Protein AF-A0A8J2BIF9-F1 (afdb_monomer_lite)

InterPro domains:
  IPR014995 Protein of unknown function DUF1844 [PF08899] (14-85)

pLDDT: mean 70.01, std 21.04, range [33.16, 94.62]

Structure (mmCIF, N/CA/C/O backbone):
data_AF-A0A8J2BIF9-F1
#
_entry.id   AF-A0A8J2BIF9-F1
#
loop_
_atom_site.group_PDB
_atom_site.id
_atom_site.type_symbol
_atom_site.label_atom_id
_atom_site.label_alt_id
_atom_site.label_comp_id
_atom_site.label_asym_id
_atom_site.label_entity_id
_atom_site.label_seq_id
_atom_site.pdbx_PDB_ins_code
_atom_site.Cartn_x
_atom_site.Cartn_y
_atom_site.Cartn_z
_atom_site.occupancy
_atom_site.B_iso_or_equiv
_atom_site.auth_seq_id
_atom_site.auth_comp_id
_atom_site.auth_asym_id
_atom_site.auth_atom_id
_atom_site.pdbx_PDB_model_num
ATOM 1 N N . MET A 1 1 ? 6.795 -10.300 34.593 1.00 43.28 1 MET A N 1
ATOM 2 C CA . MET A 1 1 ? 6.911 -10.287 33.123 1.00 43.28 1 MET A CA 1
ATOM 3 C C . MET A 1 1 ? 5.537 -9.953 32.584 1.00 43.28 1 MET A C 1
ATOM 5 O O . MET A 1 1 ? 4.727 -10.848 32.411 1.00 43.28 1 MET A O 1
ATOM 9 N N . SER A 1 2 ? 5.231 -8.666 32.461 1.00 51.28 2 SER A N 1
ATOM 10 C CA . SER A 1 2 ? 3.994 -8.233 31.815 1.00 51.28 2 SER A CA 1
ATOM 11 C C . SER A 1 2 ? 4.314 -8.158 30.331 1.00 51.28 2 SER A C 1
ATOM 13 O O . SER A 1 2 ? 5.136 -7.333 29.937 1.00 51.28 2 SER A O 1
ATOM 15 N N . GLU A 1 3 ? 3.771 -9.081 29.542 1.00 57.19 3 GLU A N 1
ATOM 16 C CA . GLU A 1 3 ? 3.847 -9.018 28.084 1.00 57.19 3 GLU A CA 1
ATOM 17 C C . GLU A 1 3 ? 3.335 -7.642 27.647 1.00 57.19 3 GLU A C 1
ATOM 19 O O . GLU A 1 3 ? 2.196 -7.264 27.924 1.00 57.19 3 GLU A O 1
ATOM 24 N N . GLY A 1 4 ? 4.237 -6.841 27.081 1.00 61.03 4 GLY A N 1
ATOM 25 C CA . GLY A 1 4 ? 3.967 -5.469 26.682 1.00 61.03 4 GLY A CA 1
ATOM 26 C C . GLY A 1 4 ? 3.076 -5.453 25.452 1.00 61.03 4 GLY A C 1
ATOM 27 O O . GLY A 1 4 ? 3.574 -5.430 24.328 1.00 61.03 4 GLY A O 1
ATOM 28 N N . TYR A 1 5 ? 1.764 -5.471 25.664 1.00 70.75 5 TYR A N 1
ATOM 29 C CA . TYR A 1 5 ? 0.807 -5.120 24.626 1.00 70.75 5 TYR A CA 1
ATOM 30 C C . TYR A 1 5 ? 1.048 -3.657 24.249 1.00 70.75 5 TYR A C 1
ATOM 32 O O . TYR A 1 5 ? 0.949 -2.763 25.089 1.00 70.75 5 TYR A O 1
ATOM 40 N N . LEU A 1 6 ? 1.428 -3.432 22.991 1.00 79.25 6 LEU A N 1
ATOM 41 C CA . LEU A 1 6 ? 1.554 -2.094 22.420 1.00 79.25 6 LEU A CA 1
ATOM 42 C C . LEU A 1 6 ? 0.221 -1.361 22.594 1.00 79.25 6 LEU A C 1
ATOM 44 O O . LEU A 1 6 ? -0.839 -1.934 22.331 1.00 79.25 6 LEU A O 1
ATOM 48 N N . SER A 1 7 ? 0.274 -0.103 23.032 1.00 85.62 7 SER A N 1
ATOM 49 C CA . SER A 1 7 ? -0.924 0.730 23.094 1.00 85.62 7 SER A CA 1
ATOM 50 C C . SER A 1 7 ? -1.529 0.875 21.694 1.00 85.62 7 SER A C 1
ATOM 52 O O . SER A 1 7 ? -0.812 0.836 20.692 1.00 85.62 7 SER A O 1
ATOM 54 N N . GLN A 1 8 ? -2.847 1.076 21.604 1.00 82.25 8 GLN A N 1
ATOM 55 C CA . GLN A 1 8 ? -3.513 1.275 20.310 1.00 82.25 8 GLN A CA 1
ATOM 56 C C . GLN A 1 8 ? -2.883 2.433 19.516 1.00 82.25 8 GLN A C 1
ATOM 58 O O . GLN A 1 8 ? -2.737 2.359 18.299 1.00 82.25 8 GLN A O 1
ATOM 63 N N . GLN A 1 9 ? -2.434 3.477 20.217 1.00 85.62 9 GLN A N 1
ATOM 64 C CA . GLN A 1 9 ? -1.736 4.608 19.615 1.00 85.62 9 GLN A CA 1
ATOM 65 C C . GLN A 1 9 ? -0.349 4.221 19.070 1.00 85.62 9 GLN A C 1
ATOM 67 O O . GLN A 1 9 ? 0.043 4.682 17.999 1.00 85.62 9 GLN A O 1
ATOM 72 N N . GLU A 1 10 ? 0.414 3.382 19.773 1.00 88.38 10 GLU A N 1
ATOM 73 C CA . GLU A 1 10 ? 1.706 2.881 19.282 1.00 88.38 10 GLU A CA 1
ATOM 74 C C . GLU A 1 10 ? 1.550 1.904 18.119 1.00 88.38 10 GLU A C 1
ATOM 76 O O . GLU A 1 10 ? 2.350 1.949 17.183 1.00 88.38 10 GLU A O 1
ATOM 81 N N . LEU A 1 11 ? 0.524 1.049 18.147 1.00 87.69 11 LEU A N 1
ATOM 82 C CA . LEU A 1 11 ? 0.180 0.188 17.015 1.00 87.69 11 LEU A CA 1
ATOM 83 C C . LEU A 1 11 ? -0.126 1.028 15.777 1.00 87.69 11 LEU A C 1
ATOM 85 O O . LEU A 1 11 ? 0.436 0.756 14.718 1.00 87.69 11 LEU A O 1
ATOM 89 N N . SER A 1 12 ? -0.918 2.089 15.937 1.00 87.56 12 SER A N 1
ATOM 90 C CA . SER A 1 12 ? -1.261 2.989 14.840 1.00 87.56 12 SER A CA 1
ATOM 91 C C . SER A 1 12 ? -0.041 3.723 14.279 1.00 87.56 12 SER A C 1
ATOM 93 O O . SER A 1 12 ? 0.202 3.720 13.073 1.00 87.56 12 SER A O 1
ATOM 95 N N . GLN A 1 13 ? 0.829 4.257 15.143 1.00 90.81 13 GLN A N 1
ATOM 96 C CA . GLN A 1 13 ? 2.084 4.882 14.706 1.00 90.81 13 GLN A CA 1
ATOM 97 C C . GLN A 1 13 ? 3.000 3.908 13.956 1.00 90.81 13 GLN A C 1
ATOM 99 O O . GLN A 1 13 ? 3.601 4.271 12.942 1.00 90.81 13 GLN A O 1
ATOM 104 N N . ARG A 1 14 ? 3.106 2.660 14.427 1.00 89.88 14 ARG A N 1
ATOM 105 C CA . ARG A 1 14 ? 3.895 1.626 13.746 1.00 89.88 14 ARG A CA 1
ATOM 106 C C . ARG A 1 14 ? 3.279 1.227 12.413 1.00 89.88 14 ARG A C 1
ATOM 108 O O . ARG A 1 14 ? 4.028 1.044 11.457 1.00 89.88 14 ARG A O 1
ATOM 115 N N . PHE A 1 15 ? 1.955 1.120 12.342 1.00 89.75 15 PHE A N 1
ATOM 116 C CA . PHE A 1 15 ? 1.234 0.822 11.111 1.00 89.75 15 PHE A CA 1
ATOM 117 C C . PHE A 1 15 ? 1.447 1.923 10.071 1.00 89.75 15 PHE A C 1
ATOM 119 O O . PHE A 1 15 ? 1.946 1.644 8.983 1.00 89.75 15 PHE A O 1
ATOM 126 N N . MET A 1 16 ? 1.190 3.183 10.427 1.00 90.56 16 MET A N 1
ATOM 127 C CA . MET A 1 16 ? 1.432 4.324 9.541 1.00 90.56 16 MET A CA 1
ATOM 128 C C . MET A 1 16 ? 2.896 4.388 9.090 1.00 90.56 16 MET A C 1
ATOM 130 O O . MET A 1 16 ? 3.178 4.556 7.905 1.00 90.56 16 MET A O 1
ATOM 134 N N . GLY A 1 17 ? 3.843 4.182 10.011 1.00 91.62 17 GLY A N 1
ATOM 135 C CA . GLY A 1 17 ? 5.268 4.145 9.685 1.00 91.62 17 GLY A CA 1
ATOM 136 C C . GLY A 1 17 ? 5.652 3.004 8.736 1.00 91.62 17 GLY A C 1
ATOM 137 O O . GLY A 1 17 ? 6.510 3.190 7.872 1.00 91.62 17 GLY A O 1
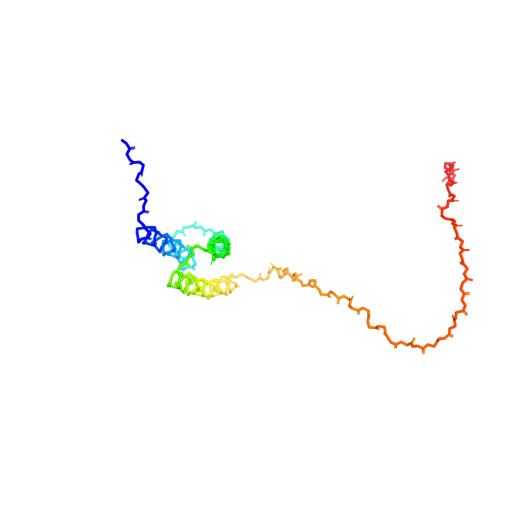ATOM 138 N N . LEU A 1 18 ? 5.017 1.835 8.862 1.00 91.62 18 LEU A N 1
ATOM 139 C CA . LEU A 1 18 ? 5.204 0.704 7.951 1.00 91.62 18 LEU A CA 1
ATOM 140 C C . LEU A 1 18 ? 4.694 1.047 6.548 1.00 91.62 18 LEU A C 1
ATOM 142 O O . LEU A 1 18 ? 5.425 0.868 5.577 1.00 91.62 18 LEU A O 1
ATOM 146 N N . VAL A 1 19 ? 3.476 1.586 6.455 1.00 91.06 19 VAL A N 1
ATOM 147 C CA . VAL A 1 19 ? 2.849 1.988 5.188 1.00 91.06 19 VAL A CA 1
ATOM 148 C C . VAL A 1 19 ? 3.710 3.017 4.465 1.00 91.06 19 VAL A C 1
ATOM 150 O O . VAL A 1 19 ? 4.027 2.834 3.293 1.00 91.06 19 VAL A O 1
ATOM 153 N N . VAL A 1 20 ? 4.142 4.070 5.163 1.00 92.06 20 VAL A N 1
ATOM 154 C CA . VAL A 1 20 ? 4.976 5.127 4.575 1.00 92.06 20 VAL A CA 1
ATOM 155 C C . VAL A 1 20 ? 6.317 4.573 4.094 1.00 92.06 20 VAL A C 1
ATOM 157 O O . VAL A 1 20 ? 6.779 4.957 3.022 1.00 92.06 20 VAL A O 1
ATOM 160 N N . ARG A 1 21 ? 6.941 3.651 4.838 1.00 94.62 21 ARG A N 1
ATOM 161 C CA . ARG A 1 21 ? 8.209 3.032 4.425 1.00 94.62 21 ARG A CA 1
ATOM 162 C C . ARG A 1 21 ? 8.051 2.201 3.153 1.00 94.62 21 ARG A C 1
ATOM 164 O O . ARG A 1 21 ? 8.830 2.384 2.224 1.00 94.62 21 ARG A O 1
ATOM 171 N N . LEU A 1 22 ? 7.032 1.343 3.101 1.00 92.19 22 LEU A N 1
ATOM 172 C CA . LEU A 1 22 ? 6.728 0.534 1.916 1.00 92.19 22 LEU A CA 1
ATOM 173 C C . LEU A 1 22 ? 6.385 1.419 0.712 1.00 92.19 22 LEU A C 1
ATOM 175 O O . LEU A 1 22 ? 6.823 1.157 -0.405 1.00 92.19 22 LEU A O 1
ATOM 179 N N . ALA A 1 23 ? 5.661 2.516 0.942 1.00 90.69 23 ALA A N 1
ATOM 180 C CA . ALA A 1 23 ? 5.364 3.494 -0.095 1.00 90.69 23 ALA A CA 1
ATOM 181 C C . ALA A 1 23 ? 6.630 4.162 -0.643 1.00 90.69 23 ALA A C 1
ATOM 183 O O . ALA A 1 23 ? 6.782 4.302 -1.853 1.00 90.69 23 ALA A O 1
ATOM 184 N N . GLN A 1 24 ? 7.555 4.565 0.232 1.00 91.56 24 GLN A N 1
ATOM 185 C CA . GLN A 1 24 ? 8.828 5.160 -0.178 1.00 91.56 24 GLN A CA 1
ATOM 186 C C . GLN A 1 24 ? 9.690 4.180 -0.978 1.00 91.56 24 GLN A C 1
ATOM 188 O O . GLN A 1 24 ? 10.288 4.582 -1.974 1.00 91.56 24 GLN A O 1
ATOM 193 N N . GLU A 1 25 ? 9.725 2.909 -0.578 1.00 90.06 25 GLU A N 1
ATOM 194 C CA . GLU A 1 25 ? 10.424 1.846 -1.303 1.00 90.06 25 GLU A CA 1
ATOM 195 C C . GLU A 1 25 ? 9.843 1.651 -2.710 1.00 90.06 25 GLU A C 1
ATOM 197 O O . GLU A 1 25 ? 10.577 1.723 -3.696 1.00 90.06 25 GLU A O 1
ATOM 202 N N . ALA A 1 26 ? 8.517 1.534 -2.832 1.00 88.69 26 ALA A N 1
ATOM 203 C CA . ALA A 1 26 ? 7.856 1.449 -4.132 1.00 88.69 26 ALA A CA 1
ATOM 204 C C . ALA A 1 26 ? 8.126 2.692 -4.998 1.00 88.69 26 ALA A C 1
ATOM 206 O O . ALA A 1 26 ? 8.481 2.569 -6.169 1.00 88.69 26 ALA A O 1
ATOM 207 N N . LEU A 1 27 ? 8.043 3.900 -4.431 1.00 88.62 27 LEU A N 1
ATOM 208 C CA . LEU A 1 27 ? 8.370 5.135 -5.151 1.00 88.62 27 LEU A CA 1
ATOM 209 C C . LEU A 1 27 ? 9.827 5.170 -5.624 1.00 88.62 27 LEU A C 1
ATOM 211 O O . LEU A 1 27 ? 10.099 5.673 -6.715 1.00 88.62 27 LEU A O 1
ATOM 215 N N . TYR A 1 28 ? 10.762 4.655 -4.826 1.00 87.50 28 TYR A N 1
ATOM 216 C CA . TYR A 1 28 ? 12.173 4.577 -5.190 1.00 87.50 28 TYR A CA 1
ATOM 217 C C . TYR A 1 28 ? 12.403 3.634 -6.380 1.00 87.50 28 TYR A C 1
ATOM 219 O O . TYR A 1 28 ? 13.123 3.987 -7.320 1.00 87.50 28 TYR A O 1
ATOM 227 N N . LEU A 1 29 ? 11.742 2.473 -6.380 1.00 84.62 29 LEU A N 1
ATOM 228 C CA . LEU A 1 29 ? 11.781 1.519 -7.490 1.00 84.62 29 LEU A CA 1
ATOM 229 C C . LEU A 1 29 ? 11.195 2.120 -8.774 1.00 84.62 29 LEU A C 1
ATOM 231 O O . LEU A 1 29 ? 11.796 1.992 -9.843 1.00 84.62 29 LEU A O 1
ATOM 235 N N . LEU A 1 30 ? 10.073 2.838 -8.659 1.00 83.25 30 LEU A N 1
ATOM 236 C CA . LEU A 1 30 ? 9.364 3.448 -9.788 1.00 83.25 30 LEU A CA 1
ATOM 237 C C . LEU A 1 30 ? 10.071 4.671 -10.378 1.00 83.25 30 LEU A C 1
ATOM 239 O O . LEU A 1 30 ? 10.075 4.854 -11.594 1.00 83.25 30 LEU A O 1
ATOM 243 N N . ARG A 1 31 ? 10.695 5.512 -9.545 1.00 81.75 31 ARG A N 1
ATOM 244 C CA . ARG A 1 31 ? 11.429 6.702 -10.015 1.00 81.75 31 ARG A CA 1
ATOM 245 C C . ARG A 1 31 ? 12.774 6.379 -10.658 1.00 81.75 31 ARG A C 1
ATOM 247 O O . ARG A 1 31 ? 13.390 7.278 -11.225 1.00 81.75 31 ARG A O 1
ATOM 254 N N . GLY A 1 32 ? 13.209 5.121 -10.601 1.00 67.62 32 GLY A N 1
ATOM 255 C CA . GLY A 1 32 ? 14.497 4.700 -11.127 1.00 67.62 32 GLY A CA 1
ATOM 256 C C . GLY A 1 32 ? 15.631 5.208 -10.246 1.00 67.62 32 GLY A C 1
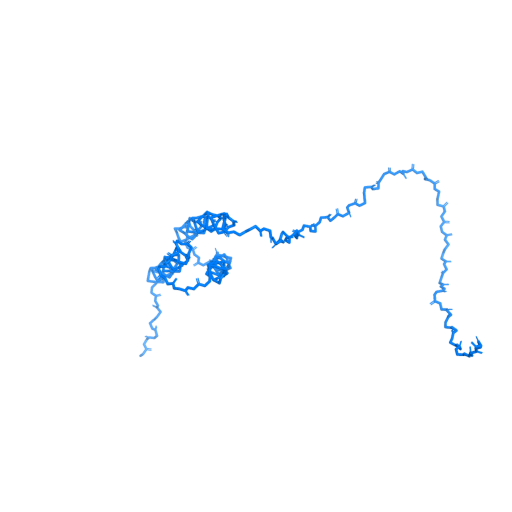ATOM 257 O O . GLY A 1 32 ? 16.339 6.144 -10.607 1.00 67.62 32 GLY A O 1
ATOM 258 N N . GLY A 1 33 ? 15.828 4.578 -9.086 1.00 56.47 33 GLY A N 1
ATOM 259 C CA . GLY A 1 33 ? 17.092 4.709 -8.365 1.00 56.47 33 GLY A CA 1
ATOM 260 C C . GLY A 1 33 ? 18.274 4.393 -9.293 1.00 56.47 33 GLY A C 1
ATOM 261 O O . GLY A 1 33 ? 18.184 3.466 -10.104 1.00 56.47 33 GLY A O 1
ATOM 262 N N . SER A 1 34 ? 19.375 5.147 -9.174 1.00 52.06 34 SER A N 1
ATOM 263 C CA . SER A 1 34 ? 20.609 5.040 -9.985 1.00 52.06 34 SER A CA 1
ATOM 264 C C . SER A 1 34 ? 21.349 3.687 -9.915 1.00 52.06 34 SER A C 1
ATOM 266 O O . SER A 1 34 ? 22.553 3.637 -10.134 1.00 52.06 34 SER A O 1
ATOM 268 N N . GLY A 1 35 ? 20.684 2.581 -9.584 1.00 53.62 35 GLY A N 1
ATOM 269 C CA . GLY A 1 35 ? 21.264 1.242 -9.661 1.00 53.62 35 GLY A CA 1
ATOM 270 C C . GLY A 1 35 ? 21.195 0.661 -11.077 1.00 53.62 35 GLY A C 1
ATOM 271 O O . GLY A 1 35 ? 20.271 0.953 -11.837 1.00 53.62 35 GLY A O 1
ATOM 272 N N . GLU A 1 36 ? 22.102 -0.252 -11.389 1.00 52.16 36 GLU A N 1
ATOM 273 C CA . GLU A 1 36 ? 22.253 -0.940 -12.680 1.00 52.16 36 GLU A CA 1
ATOM 274 C C . GLU A 1 36 ? 21.379 -2.211 -12.803 1.00 52.16 36 GLU A C 1
ATOM 276 O O . GLU A 1 36 ? 21.863 -3.297 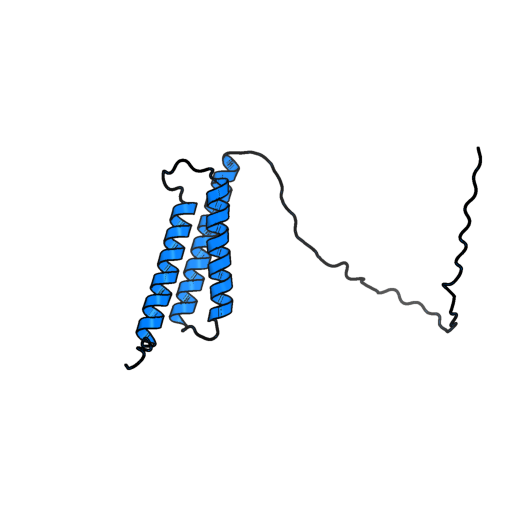-13.105 1.00 52.16 36 GLU A O 1
ATOM 281 N N . GLY A 1 37 ? 20.073 -2.106 -12.537 1.00 60.69 37 GLY A N 1
ATOM 282 C CA . GLY A 1 37 ? 19.133 -3.233 -12.647 1.00 60.69 37 GLY A CA 1
ATOM 283 C C . GLY A 1 37 ? 18.208 -3.124 -13.866 1.00 60.69 37 GLY A C 1
ATOM 284 O O . GLY A 1 37 ? 17.879 -2.006 -14.271 1.00 60.69 37 GLY A O 1
ATOM 285 N N . PRO A 1 38 ? 17.731 -4.246 -14.442 1.00 65.44 38 PRO A N 1
ATOM 286 C CA . PRO A 1 38 ? 16.749 -4.204 -15.520 1.00 65.44 38 PRO A CA 1
ATOM 287 C C . PRO A 1 38 ? 15.452 -3.540 -15.041 1.00 65.44 38 PRO A C 1
ATOM 289 O O . PRO A 1 38 ? 14.856 -3.960 -14.049 1.00 65.44 38 PRO A O 1
ATOM 292 N N . VAL A 1 39 ? 14.997 -2.520 -15.778 1.00 70.44 39 VAL A N 1
ATOM 293 C CA . VAL A 1 39 ? 13.781 -1.735 -15.478 1.00 70.44 39 VAL A CA 1
ATOM 294 C C . VAL A 1 39 ? 12.558 -2.637 -15.266 1.00 70.44 39 VAL A C 1
ATOM 296 O O . VAL A 1 39 ? 11.752 -2.381 -14.377 1.00 70.44 39 VAL A O 1
ATOM 299 N N . SER A 1 40 ? 12.462 -3.744 -16.010 1.00 69.00 40 SER A N 1
ATOM 300 C CA . SER A 1 40 ? 11.388 -4.736 -15.876 1.00 69.00 40 SER A CA 1
ATOM 301 C C . SER A 1 40 ? 11.301 -5.366 -14.483 1.00 69.00 40 SER A C 1
ATOM 303 O O . SER A 1 40 ? 10.202 -5.548 -13.977 1.00 69.00 40 SER A O 1
ATOM 305 N N . LEU A 1 41 ? 12.437 -5.667 -13.844 1.00 73.00 41 LEU A N 1
ATOM 306 C CA . LEU A 1 41 ? 12.451 -6.325 -12.532 1.00 73.00 41 LEU A CA 1
ATOM 307 C C . LEU A 1 41 ? 11.982 -5.369 -11.425 1.00 73.00 41 LEU A C 1
ATOM 309 O O . LEU A 1 41 ? 11.285 -5.774 -10.505 1.00 73.00 41 LEU A O 1
ATOM 313 N N . ARG A 1 42 ? 12.298 -4.076 -11.562 1.00 79.75 42 ARG A N 1
ATOM 314 C CA . ARG A 1 42 ? 11.867 -3.024 -10.626 1.00 79.75 42 ARG A CA 1
ATOM 315 C C . ARG A 1 42 ? 10.384 -2.716 -10.726 1.00 79.75 42 ARG A C 1
ATOM 317 O O . ARG A 1 42 ? 9.757 -2.441 -9.711 1.00 79.75 42 ARG A O 1
ATOM 324 N N . LEU A 1 43 ? 9.833 -2.749 -11.939 1.00 83.44 43 LEU A N 1
ATOM 325 C CA . LEU A 1 43 ? 8.395 -2.590 -12.146 1.00 83.44 43 LEU A CA 1
ATOM 326 C C . LEU A 1 43 ? 7.618 -3.762 -11.539 1.00 83.44 43 LEU A C 1
ATOM 328 O O . LEU A 1 43 ? 6.606 -3.532 -10.885 1.00 83.44 43 LEU A O 1
ATOM 332 N N . GLU A 1 44 ? 8.109 -4.992 -11.699 1.00 85.94 44 GLU A N 1
ATOM 333 C CA . GLU A 1 44 ? 7.518 -6.179 -11.064 1.00 85.94 44 GLU A CA 1
ATOM 334 C C . GLU A 1 44 ? 7.585 -6.096 -9.530 1.00 85.94 44 GLU A C 1
ATOM 336 O O . GLU A 1 44 ? 6.600 -6.375 -8.850 1.00 85.94 44 GLU A O 1
ATOM 341 N N . GLU A 1 45 ? 8.710 -5.644 -8.972 1.00 86.06 45 GLU A N 1
ATOM 342 C CA . GLU A 1 45 ? 8.874 -5.474 -7.523 1.00 86.06 45 GLU A CA 1
ATOM 343 C C . GLU A 1 45 ? 7.972 -4.356 -6.970 1.00 86.06 45 GLU A C 1
ATOM 345 O O . GLU A 1 45 ? 7.271 -4.548 -5.976 1.00 86.06 45 GLU A O 1
ATOM 350 N N . ALA A 1 46 ? 7.884 -3.218 -7.667 1.00 88.19 46 ALA A N 1
ATOM 351 C CA . ALA A 1 46 ? 6.958 -2.145 -7.315 1.00 88.19 46 ALA A CA 1
ATOM 352 C C . ALA A 1 46 ? 5.492 -2.602 -7.382 1.00 88.19 46 ALA A C 1
ATOM 354 O O . ALA A 1 46 ? 4.697 -2.258 -6.505 1.00 88.19 46 ALA A O 1
ATOM 355 N N . ARG A 1 47 ? 5.134 -3.408 -8.388 1.00 90.12 47 ARG A N 1
ATOM 356 C CA . ARG A 1 47 ? 3.804 -4.012 -8.501 1.00 90.12 47 ARG A CA 1
ATOM 357 C C . ARG A 1 47 ? 3.507 -4.929 -7.318 1.00 90.12 47 ARG A C 1
ATOM 359 O O . ARG A 1 47 ? 2.446 -4.793 -6.718 1.00 90.12 47 ARG A O 1
ATOM 366 N N . ALA A 1 48 ? 4.449 -5.790 -6.937 1.00 91.94 48 ALA A N 1
ATOM 367 C CA . ALA A 1 48 ? 4.289 -6.676 -5.787 1.00 91.94 48 ALA A CA 1
ATOM 368 C C . ALA A 1 48 ? 4.047 -5.898 -4.480 1.00 91.94 48 ALA A C 1
ATOM 370 O O . ALA A 1 48 ? 3.240 -6.325 -3.654 1.00 91.94 48 ALA A O 1
ATOM 371 N N . ILE A 1 49 ? 4.686 -4.734 -4.304 1.00 91.19 49 ILE A N 1
ATOM 372 C CA . ILE A 1 49 ? 4.426 -3.856 -3.153 1.00 91.19 49 ILE A CA 1
ATOM 373 C C . ILE A 1 49 ? 3.013 -3.259 -3.218 1.00 91.19 49 ILE A C 1
ATOM 375 O O . ILE A 1 49 ? 2.320 -3.248 -2.202 1.00 91.19 49 ILE A O 1
ATOM 379 N N . ILE A 1 50 ? 2.558 -2.793 -4.387 1.00 91.88 50 ILE A N 1
ATOM 380 C CA . ILE A 1 50 ? 1.197 -2.253 -4.564 1.00 91.88 50 ILE A CA 1
ATOM 381 C C . ILE A 1 50 ? 0.143 -3.328 -4.267 1.00 91.88 50 ILE A C 1
ATOM 383 O O . ILE A 1 50 ? -0.761 -3.081 -3.469 1.00 91.88 50 ILE A O 1
ATOM 387 N N . ASP A 1 51 ? 0.293 -4.523 -4.842 1.00 93.69 51 ASP A N 1
ATOM 388 C CA . ASP A 1 51 ? -0.598 -5.663 -4.597 1.00 93.69 51 ASP A CA 1
ATOM 389 C C . ASP A 1 51 ? -0.579 -6.067 -3.109 1.00 93.69 51 ASP A C 1
ATOM 391 O O . ASP A 1 51 ? -1.618 -6.356 -2.512 1.00 93.69 51 ASP A O 1
ATOM 395 N N . GLY A 1 52 ? 0.594 -6.025 -2.467 1.00 92.25 52 GLY A N 1
ATOM 396 C CA . GLY A 1 52 ? 0.746 -6.273 -1.034 1.00 92.25 52 GLY A CA 1
ATOM 397 C C . GLY A 1 52 ? 0.030 -5.240 -0.159 1.00 92.25 52 GLY A C 1
ATOM 398 O O . GLY A 1 52 ? -0.629 -5.615 0.812 1.00 92.25 52 GLY A O 1
ATOM 399 N N . LEU A 1 53 ? 0.112 -3.952 -0.504 1.00 90.00 53 LEU A N 1
ATOM 400 C CA . LEU A 1 53 ? -0.598 -2.873 0.191 1.00 90.00 53 LEU A CA 1
ATOM 401 C C . LEU A 1 53 ? -2.119 -2.963 -0.009 1.00 90.00 53 LEU A C 1
ATOM 403 O O . LEU A 1 53 ? -2.870 -2.691 0.927 1.00 90.00 53 LEU A O 1
ATOM 407 N N . GLU A 1 54 ? -2.584 -3.390 -1.184 1.00 91.44 54 GLU A N 1
ATOM 408 C CA . GLU A 1 54 ? -4.006 -3.629 -1.455 1.00 91.44 54 GLU A CA 1
ATOM 409 C C . GLU A 1 54 ? -4.538 -4.824 -0.651 1.00 91.44 54 GLU A C 1
ATOM 411 O O . GLU A 1 54 ? -5.560 -4.729 0.034 1.00 91.44 54 GLU A O 1
ATOM 416 N N . ALA A 1 55 ? -3.802 -5.937 -0.641 1.00 90.81 55 ALA A N 1
ATOM 417 C CA . ALA A 1 55 ? -4.134 -7.085 0.194 1.00 90.81 55 ALA A CA 1
ATOM 418 C C . ALA A 1 55 ? -4.146 -6.711 1.684 1.00 90.81 55 ALA A C 1
ATOM 420 O O . ALA A 1 55 ? -5.023 -7.158 2.431 1.00 90.81 55 ALA A O 1
ATOM 421 N N . LEU A 1 56 ? -3.202 -5.868 2.116 1.00 89.25 56 LEU A N 1
ATOM 422 C CA . LEU A 1 56 ? -3.165 -5.330 3.469 1.00 89.25 56 LEU A CA 1
ATOM 423 C C . LEU A 1 56 ? -4.434 -4.517 3.749 1.00 89.25 56 LEU A C 1
ATOM 425 O O . LEU A 1 56 ? -5.101 -4.806 4.736 1.00 89.25 56 LEU A O 1
ATOM 429 N N . GLN A 1 57 ? -4.843 -3.602 2.863 1.00 88.19 57 GLN A N 1
ATOM 430 C CA . GLN A 1 57 ? -6.083 -2.825 3.013 1.00 88.19 57 GLN A CA 1
ATOM 431 C C . GLN A 1 57 ? -7.289 -3.716 3.319 1.00 88.19 57 GLN A C 1
ATOM 433 O O . GLN A 1 57 ? -8.026 -3.455 4.267 1.00 88.19 57 GLN A O 1
ATOM 438 N N . VAL A 1 58 ? -7.465 -4.795 2.552 1.00 87.25 58 VAL A N 1
ATOM 439 C CA . VAL A 1 58 ? -8.582 -5.735 2.725 1.00 87.25 58 VAL A CA 1
ATOM 440 C C . VAL A 1 58 ? -8.479 -6.483 4.054 1.00 87.25 58 VAL A C 1
ATOM 442 O O . VAL A 1 58 ? -9.480 -6.657 4.748 1.00 87.25 58 VAL A O 1
ATOM 445 N N . ARG A 1 59 ? -7.271 -6.910 4.441 1.00 86.62 59 ARG A N 1
ATOM 446 C CA . ARG A 1 59 ? -7.041 -7.661 5.685 1.00 86.62 59 ARG A CA 1
ATOM 447 C C . ARG A 1 59 ? -7.215 -6.806 6.933 1.00 86.62 59 ARG A C 1
ATOM 449 O O . ARG A 1 59 ? -7.677 -7.328 7.944 1.00 86.62 59 ARG A O 1
ATOM 456 N N . VAL A 1 60 ? -6.845 -5.528 6.874 1.00 85.81 60 VAL A N 1
ATOM 457 C CA . VAL A 1 60 ? -6.900 -4.633 8.037 1.00 85.81 60 VAL A CA 1
ATOM 458 C C . VAL A 1 60 ? -8.162 -3.766 8.058 1.00 85.81 60 VAL A C 1
ATOM 460 O O . VAL A 1 60 ? -8.390 -3.096 9.053 1.00 85.81 60 VAL A O 1
ATOM 463 N N . ALA A 1 61 ? -9.044 -3.832 7.051 1.00 76.75 61 ALA A N 1
ATOM 464 C CA . ALA A 1 61 ? -10.270 -3.022 6.960 1.00 76.75 61 ALA A CA 1
ATOM 465 C C . ALA A 1 61 ? -11.175 -3.054 8.210 1.00 76.75 61 ALA A C 1
ATOM 467 O O . ALA A 1 61 ? -11.880 -2.084 8.473 1.00 76.75 61 ALA A O 1
ATOM 468 N N . GLY A 1 62 ? -11.166 -4.151 8.975 1.00 79.94 62 GLY A N 1
ATOM 469 C CA . GLY A 1 62 ? -11.928 -4.285 10.223 1.00 79.94 62 GLY A CA 1
ATOM 470 C C . GLY A 1 62 ? -11.183 -3.868 11.498 1.00 79.94 62 GLY A C 1
ATOM 471 O O . GLY A 1 62 ? -11.774 -3.914 12.571 1.00 79.94 62 GLY A O 1
ATOM 472 N N . ASN A 1 63 ? -9.901 -3.505 11.404 1.00 81.19 63 ASN A N 1
ATOM 473 C CA . ASN A 1 63 ? -9.016 -3.229 12.543 1.00 81.19 63 ASN A CA 1
ATOM 474 C C . ASN A 1 63 ? -8.208 -1.923 12.378 1.00 81.19 63 ASN A C 1
ATOM 476 O O . ASN A 1 63 ? -7.248 -1.710 13.115 1.00 81.19 63 ASN A O 1
ATOM 480 N N . VAL A 1 64 ? -8.57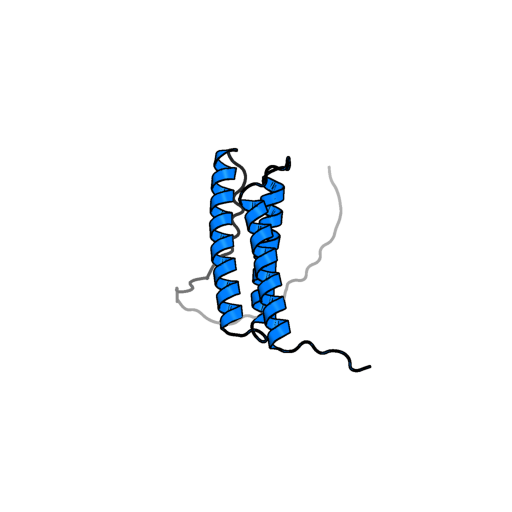5 -1.078 11.407 1.00 83.38 64 VAL A N 1
ATOM 481 C CA . VAL A 1 64 ? -7.974 0.245 11.161 1.00 83.38 64 VAL A CA 1
ATOM 482 C C . VAL A 1 64 ? -8.938 1.372 11.509 1.00 83.38 64 VAL A C 1
ATOM 484 O O . VAL A 1 64 ? -10.155 1.229 11.379 1.00 83.38 64 VAL A O 1
ATOM 487 N N . THR A 1 65 ? -8.388 2.510 11.917 1.00 87.06 65 THR A N 1
ATOM 488 C CA . THR A 1 65 ? -9.117 3.771 12.078 1.00 87.06 65 THR A CA 1
ATOM 489 C C . THR A 1 65 ? -9.403 4.422 10.719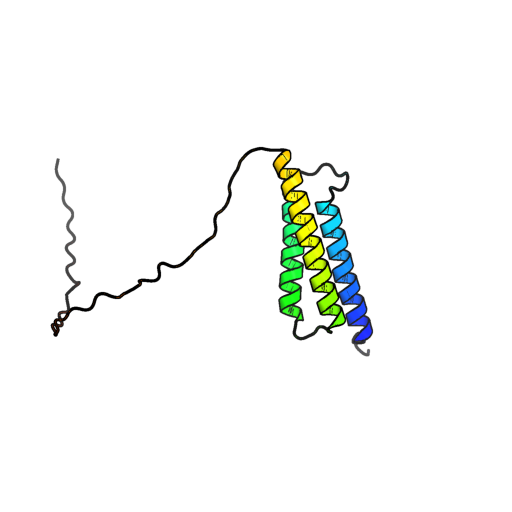 1.00 87.06 65 THR A C 1
ATOM 491 O O . THR A 1 65 ? -8.818 4.062 9.692 1.00 87.06 65 THR A O 1
ATOM 494 N N . GLU A 1 66 ? -10.308 5.406 10.685 1.00 86.00 66 GLU A N 1
ATOM 495 C CA . GLU A 1 66 ? -10.584 6.161 9.452 1.00 86.00 66 GLU A CA 1
ATOM 496 C C . GLU A 1 66 ? -9.344 6.895 8.926 1.00 86.00 66 GLU A C 1
ATOM 498 O O . GLU A 1 66 ? -9.113 6.924 7.718 1.00 86.00 66 GLU A O 1
ATOM 503 N N . GLU A 1 67 ? -8.513 7.427 9.824 1.00 86.50 67 GLU A N 1
ATOM 504 C CA . GLU A 1 67 ? -7.269 8.116 9.468 1.00 86.50 67 GLU A CA 1
ATOM 505 C C . GLU A 1 67 ? -6.287 7.168 8.767 1.00 86.50 67 GLU A C 1
ATOM 507 O O . GLU A 1 67 ? -5.744 7.489 7.708 1.00 86.50 67 GLU A O 1
ATOM 512 N N . GLU A 1 68 ? -6.108 5.963 9.312 1.00 87.44 68 GLU A N 1
ATOM 513 C CA . GLU A 1 68 ? -5.243 4.926 8.744 1.00 87.44 68 GLU A CA 1
ATOM 514 C C . GLU A 1 68 ? -5.738 4.458 7.379 1.00 87.44 68 GLU A C 1
ATOM 516 O O . GLU A 1 68 ? -4.950 4.296 6.444 1.00 87.44 68 GLU A O 1
ATOM 521 N N . ARG A 1 69 ? -7.053 4.272 7.248 1.00 89.81 69 ARG A N 1
ATOM 522 C CA . ARG A 1 69 ? -7.681 3.891 5.986 1.00 89.81 69 ARG A CA 1
ATOM 523 C C . ARG A 1 69 ? -7.487 4.968 4.923 1.00 89.81 69 ARG A C 1
ATOM 525 O O . ARG A 1 69 ? -7.088 4.640 3.807 1.00 89.81 69 ARG A O 1
ATOM 532 N N . SER A 1 70 ? -7.738 6.230 5.270 1.00 90.56 70 SER A N 1
ATOM 533 C CA . SER A 1 70 ? -7.573 7.362 4.357 1.00 90.56 70 SER A CA 1
ATOM 534 C C . SER A 1 70 ? -6.117 7.521 3.918 1.00 90.56 70 SER A C 1
ATOM 536 O O . SER A 1 70 ? -5.858 7.798 2.746 1.00 90.56 70 SER A O 1
ATOM 538 N N . LEU A 1 71 ? -5.161 7.320 4.830 1.00 90.25 71 LEU A N 1
ATOM 539 C CA . LEU A 1 71 ? -3.737 7.342 4.502 1.00 90.25 71 LEU A CA 1
ATOM 540 C C . LEU A 1 71 ? -3.380 6.224 3.516 1.00 90.25 71 LEU A C 1
ATOM 542 O O . LEU A 1 71 ? -2.731 6.484 2.503 1.00 90.25 71 LEU A O 1
ATOM 546 N N . LEU A 1 72 ? -3.808 4.990 3.796 1.00 90.25 72 LEU A N 1
ATOM 547 C CA . LEU A 1 72 ? -3.506 3.828 2.961 1.00 90.25 72 LEU A CA 1
ATOM 548 C C . LEU A 1 72 ? -4.085 3.980 1.546 1.00 90.25 72 LEU A C 1
ATOM 550 O O . LEU A 1 72 ? -3.405 3.696 0.563 1.00 90.25 72 LEU A O 1
ATOM 554 N N . GLU A 1 73 ? -5.319 4.471 1.440 1.00 91.75 73 GLU A N 1
ATOM 555 C CA . GLU A 1 73 ? -5.986 4.725 0.162 1.00 91.75 73 GLU A CA 1
ATOM 556 C C . GLU A 1 73 ? -5.296 5.841 -0.637 1.00 91.75 73 GLU A C 1
ATOM 558 O O . GLU A 1 73 ? -5.066 5.696 -1.843 1.00 91.75 73 GLU A O 1
ATOM 563 N N . GLY A 1 74 ? -4.890 6.923 0.035 1.00 93.12 74 GLY A N 1
ATOM 564 C CA . GLY A 1 74 ? -4.119 8.004 -0.580 1.00 93.12 74 GLY A CA 1
ATOM 565 C C . GLY A 1 74 ? -2.771 7.519 -1.118 1.00 93.12 74 GLY A C 1
ATOM 566 O O . GLY A 1 74 ? -2.418 7.800 -2.266 1.00 93.12 74 GLY A O 1
ATOM 567 N N . VAL A 1 75 ? -2.054 6.719 -0.326 1.00 92.50 75 VAL A N 1
ATOM 568 C CA . VAL A 1 75 ? -0.782 6.100 -0.722 1.00 92.50 75 VAL A CA 1
ATOM 569 C C . VAL A 1 75 ? -0.967 5.164 -1.917 1.00 92.50 75 VAL A C 1
ATOM 571 O O . VAL A 1 75 ? -0.222 5.272 -2.889 1.00 92.50 75 VAL A O 1
ATOM 574 N N . LEU A 1 76 ? -1.967 4.279 -1.889 1.00 92.88 76 LEU A N 1
ATOM 575 C CA . LEU A 1 76 ? -2.264 3.368 -3.000 1.00 92.88 76 LEU A CA 1
ATOM 576 C C . LEU A 1 76 ? -2.577 4.129 -4.289 1.00 92.88 76 LEU A C 1
ATOM 578 O O . LEU A 1 76 ? -2.064 3.784 -5.353 1.00 92.88 76 LEU A O 1
ATOM 582 N N . THR A 1 77 ? -3.382 5.185 -4.196 1.00 93.94 77 THR A N 1
ATOM 583 C CA . THR A 1 77 ? -3.729 6.029 -5.345 1.00 93.94 77 THR A CA 1
ATOM 584 C C . THR A 1 77 ? -2.485 6.686 -5.937 1.00 93.94 77 THR A C 1
ATOM 586 O O . THR A 1 77 ? -2.267 6.620 -7.149 1.00 93.94 77 THR A O 1
ATOM 589 N N . GLN A 1 78 ? -1.627 7.259 -5.090 1.00 92.31 78 GLN A N 1
ATOM 590 C CA . GLN A 1 78 ? -0.377 7.876 -5.523 1.00 92.31 78 GLN A CA 1
ATOM 591 C C . GLN A 1 78 ? 0.565 6.856 -6.179 1.00 92.31 78 GLN A C 1
ATOM 593 O O . GLN A 1 78 ? 1.113 7.127 -7.246 1.00 92.31 78 GLN A O 1
ATOM 598 N N . LEU A 1 79 ? 0.739 5.677 -5.576 1.00 90.94 79 LEU A N 1
ATOM 599 C CA . LEU A 1 79 ? 1.608 4.627 -6.110 1.00 90.94 79 LEU A CA 1
ATOM 600 C C . LEU A 1 79 ? 1.123 4.105 -7.461 1.00 90.94 79 LEU A C 1
ATOM 602 O O . LEU A 1 79 ? 1.935 3.936 -8.365 1.00 90.94 79 LEU A O 1
ATOM 606 N N . ARG A 1 80 ? -0.187 3.895 -7.625 1.00 92.12 80 ARG A N 1
ATOM 607 C CA . ARG A 1 80 ? -0.779 3.470 -8.902 1.00 92.12 80 ARG A CA 1
ATOM 608 C C . ARG A 1 80 ? -0.534 4.497 -10.005 1.00 92.12 80 ARG A C 1
ATOM 610 O O . ARG A 1 80 ? -0.186 4.110 -11.116 1.00 92.12 80 ARG A O 1
ATOM 617 N N . LEU A 1 81 ? -0.661 5.790 -9.700 1.00 91.38 81 LEU A N 1
ATOM 618 C CA . LEU A 1 81 ? -0.389 6.856 -10.665 1.00 91.38 81 LEU A CA 1
ATOM 619 C C . LEU A 1 81 ? 1.080 6.845 -11.108 1.00 91.38 81 LEU A C 1
ATOM 621 O O . LEU A 1 81 ? 1.360 6.772 -12.302 1.00 91.38 81 LEU A O 1
ATOM 625 N N . VAL A 1 82 ? 2.011 6.811 -10.150 1.00 89.38 82 VAL A N 1
ATOM 626 C CA . VAL A 1 82 ? 3.453 6.764 -10.444 1.00 89.38 82 VAL A CA 1
ATOM 627 C C . VAL A 1 82 ? 3.838 5.462 -11.161 1.00 89.38 82 VAL A C 1
ATOM 629 O O . VAL A 1 82 ? 4.722 5.468 -12.014 1.00 89.38 82 VAL A O 1
ATOM 632 N N . PHE A 1 83 ? 3.168 4.345 -10.867 1.00 88.81 83 PHE A N 1
ATOM 633 C CA . PHE A 1 83 ? 3.370 3.075 -11.566 1.00 88.81 83 PHE A CA 1
ATOM 634 C C . PHE A 1 83 ? 2.987 3.181 -13.042 1.00 88.81 83 PHE A C 1
ATOM 636 O O . PHE A 1 83 ? 3.771 2.787 -13.902 1.00 88.81 83 PHE A O 1
ATOM 643 N N . VAL A 1 84 ? 1.820 3.754 -13.351 1.00 89.69 84 VAL A N 1
ATOM 644 C CA . VAL A 1 84 ? 1.390 3.968 -14.740 1.00 89.69 84 VAL A CA 1
ATOM 645 C C . VAL A 1 84 ? 2.372 4.882 -15.473 1.00 89.69 84 VAL A C 1
ATOM 647 O O . VAL A 1 84 ? 2.788 4.543 -16.577 1.00 89.69 84 VAL A O 1
ATOM 650 N N . GLU A 1 85 ? 2.810 5.980 -14.851 1.00 86.38 85 GLU A N 1
ATOM 651 C CA . GLU A 1 85 ? 3.833 6.873 -15.417 1.00 86.38 85 GLU A CA 1
ATOM 652 C C . GLU A 1 85 ? 5.176 6.163 -15.662 1.00 86.38 85 GLU A C 1
ATOM 654 O O . GLU A 1 85 ? 5.848 6.400 -16.667 1.00 86.38 85 GLU A O 1
ATOM 659 N N . ALA A 1 86 ? 5.591 5.272 -14.761 1.00 83.94 86 ALA A N 1
ATOM 660 C CA . ALA A 1 86 ? 6.818 4.501 -14.929 1.00 83.94 86 ALA A CA 1
ATOM 661 C C . ALA A 1 86 ? 6.692 3.471 -16.065 1.00 83.94 86 ALA A C 1
ATOM 663 O O . ALA A 1 86 ? 7.632 3.288 -16.842 1.00 83.94 86 ALA A O 1
ATOM 664 N N . VAL A 1 87 ? 5.527 2.827 -16.199 1.00 84.25 87 VAL A N 1
ATOM 665 C CA . VAL A 1 87 ? 5.234 1.884 -17.286 1.00 84.25 87 VAL A CA 1
ATOM 666 C C . VAL A 1 87 ? 5.203 2.597 -18.635 1.00 84.25 87 VAL A C 1
ATOM 668 O O . VAL A 1 87 ? 5.822 2.100 -19.575 1.00 84.25 87 VAL A O 1
ATOM 671 N N . THR A 1 88 ? 4.552 3.759 -18.751 1.00 81.69 88 THR A N 1
ATOM 672 C CA . THR A 1 88 ? 4.519 4.528 -20.009 1.00 81.69 88 THR A CA 1
ATOM 673 C C . THR A 1 88 ? 5.925 4.946 -20.431 1.00 81.69 88 THR A C 1
ATOM 675 O O . THR A 1 88 ? 6.328 4.680 -21.564 1.00 81.69 88 THR A O 1
ATOM 678 N N . ARG A 1 89 ? 6.723 5.468 -19.492 1.00 75.88 89 ARG A N 1
ATOM 679 C CA . ARG A 1 89 ? 8.114 5.879 -19.733 1.00 75.88 89 ARG A CA 1
ATOM 680 C C . ARG A 1 89 ? 9.031 4.706 -20.098 1.00 75.88 89 ARG A C 1
ATOM 682 O O . ARG A 1 89 ? 9.938 4.860 -20.911 1.00 75.88 89 ARG A O 1
ATOM 689 N N . GLY A 1 90 ? 8.804 3.529 -19.512 1.00 66.62 90 GLY A N 1
ATOM 690 C CA . GLY A 1 90 ? 9.513 2.295 -19.859 1.00 66.62 90 GLY A CA 1
ATOM 691 C C . GLY A 1 90 ? 9.090 1.704 -21.210 1.00 66.62 90 GLY A C 1
ATOM 692 O O . GLY A 1 90 ? 9.912 1.087 -21.888 1.00 66.62 90 GLY A O 1
ATOM 693 N N . SER A 1 91 ? 7.836 1.913 -21.624 1.00 57.97 91 SER A N 1
ATOM 694 C CA . SER A 1 91 ? 7.298 1.451 -22.912 1.00 57.97 91 SER A CA 1
ATOM 695 C C . SER A 1 91 ? 7.807 2.285 -24.093 1.00 57.97 91 SER A C 1
ATOM 697 O O . SER A 1 91 ? 8.104 1.731 -25.148 1.00 57.97 91 SER A O 1
ATOM 699 N N . GLU A 1 92 ? 8.025 3.593 -23.912 1.00 55.19 92 GLU A N 1
ATOM 700 C CA . GLU A 1 92 ? 8.676 4.442 -24.929 1.00 55.19 92 GLU A CA 1
ATOM 701 C C . GLU A 1 92 ? 10.121 4.002 -25.244 1.00 55.19 92 GLU A C 1
ATOM 703 O O . GLU A 1 92 ? 10.636 4.288 -26.323 1.00 55.19 92 GLU A O 1
ATOM 708 N N . ALA A 1 93 ? 10.765 3.245 -24.347 1.00 52.56 93 ALA A N 1
ATOM 709 C CA . ALA A 1 93 ? 12.116 2.720 -24.539 1.00 52.56 93 ALA A CA 1
ATOM 710 C C . ALA A 1 93 ? 12.181 1.346 -25.247 1.00 52.56 93 ALA A C 1
ATOM 712 O O . ALA A 1 93 ? 13.284 0.880 -25.548 1.00 52.56 93 ALA A O 1
ATOM 713 N N . LYS A 1 94 ? 11.052 0.668 -25.535 1.00 42.16 94 LYS A N 1
ATOM 714 C CA . LYS A 1 94 ? 11.056 -0.625 -26.252 1.00 42.16 94 LYS A CA 1
ATOM 715 C C . LYS A 1 94 ? 9.702 -0.938 -26.919 1.00 42.16 94 LYS A C 1
ATOM 717 O O . LYS A 1 94 ? 8.713 -1.097 -26.206 1.00 42.16 94 LYS A O 1
ATOM 722 N N . PRO A 1 95 ? 9.627 -1.118 -28.256 1.00 44.91 95 PRO A N 1
ATOM 723 C CA . PRO A 1 95 ? 8.368 -1.442 -28.910 1.00 44.91 95 PRO A CA 1
ATOM 724 C C . PRO A 1 95 ? 7.972 -2.909 -28.677 1.00 44.91 95 PRO A C 1
ATOM 726 O O . PRO A 1 95 ? 8.814 -3.805 -28.698 1.00 44.91 95 PRO A O 1
ATOM 729 N N . ALA A 1 96 ? 6.658 -3.108 -28.545 1.00 48.72 96 ALA A N 1
ATOM 730 C CA . ALA A 1 96 ? 5.883 -4.329 -28.777 1.00 48.72 96 ALA A CA 1
ATOM 731 C C . ALA A 1 96 ? 6.168 -5.573 -27.909 1.00 48.72 96 ALA A C 1
ATOM 733 O O . ALA A 1 96 ? 7.176 -6.261 -28.054 1.00 48.72 96 ALA A O 1
ATOM 734 N N . GLY A 1 97 ? 5.161 -5.979 -27.124 1.00 43.00 97 GLY A N 1
ATOM 735 C CA . GLY A 1 97 ? 5.081 -7.363 -26.662 1.00 43.00 97 GLY A CA 1
ATOM 736 C C . GLY A 1 97 ? 4.077 -7.647 -25.553 1.00 43.00 97 GLY A C 1
ATOM 737 O O . GLY A 1 97 ? 4.481 -7.815 -24.413 1.00 43.00 97 GLY A O 1
ATOM 738 N N . LYS A 1 98 ? 2.815 -7.850 -25.957 1.00 41.53 98 LYS A N 1
ATOM 739 C CA . LYS A 1 98 ? 1.734 -8.564 -25.249 1.00 41.53 98 LYS A CA 1
ATOM 740 C C . LYS A 1 98 ? 0.953 -7.784 -24.188 1.00 41.53 98 LYS A C 1
ATOM 742 O O . LYS A 1 98 ? 1.164 -7.907 -22.988 1.00 41.53 98 LYS A O 1
ATOM 747 N N . ALA A 1 99 ? -0.089 -7.120 -24.688 1.00 47.75 99 ALA A N 1
ATOM 748 C CA . ALA A 1 99 ? -1.384 -7.110 -24.026 1.00 47.75 99 ALA A CA 1
ATOM 749 C C . ALA A 1 99 ? -1.800 -8.561 -23.716 1.00 47.75 99 ALA A C 1
ATOM 751 O O . ALA A 1 99 ? -2.053 -9.349 -24.628 1.00 47.75 99 ALA A O 1
ATOM 752 N N . GLN A 1 100 ? -1.830 -8.926 -22.436 1.00 42.03 100 GLN A N 1
ATOM 753 C CA . GLN A 1 100 ? -2.697 -10.001 -21.974 1.00 42.03 100 GLN A CA 1
ATOM 754 C C . GLN A 1 100 ? -4.035 -9.370 -21.620 1.00 42.03 100 GLN A C 1
ATOM 756 O O . GLN A 1 100 ? -4.262 -8.869 -20.522 1.00 42.03 100 GLN A O 1
ATOM 761 N N . GLU A 1 101 ? -4.887 -9.378 -22.635 1.00 39.28 101 GLU A N 1
ATOM 762 C CA . GLU A 1 101 ? -6.331 -9.279 -22.550 1.00 39.28 101 GLU A CA 1
ATOM 763 C C . GLU A 1 101 ? -6.841 -10.421 -21.657 1.00 39.28 101 GLU A C 1
ATOM 765 O O . GLU A 1 101 ? -7.083 -11.540 -22.099 1.00 39.28 101 GLU A O 1
ATOM 770 N N . SER A 1 102 ? -6.933 -10.147 -20.358 1.00 47.41 102 SER A N 1
ATOM 771 C CA . SER A 1 102 ? -7.841 -10.854 -19.461 1.00 47.41 102 SER A CA 1
ATOM 772 C C . SER A 1 102 ? -9.124 -10.042 -19.403 1.00 47.41 102 SER A C 1
ATOM 774 O O . SER A 1 102 ? -9.258 -9.136 -18.586 1.00 47.41 102 SER A O 1
ATOM 776 N N . ALA A 1 103 ? -10.066 -10.369 -20.279 1.00 39.66 103 ALA A N 1
ATOM 777 C CA . ALA A 1 103 ? -11.456 -9.970 -20.130 1.00 39.66 103 ALA A CA 1
ATOM 778 C C . ALA A 1 103 ? -12.346 -11.148 -20.531 1.00 39.66 103 ALA A C 1
ATOM 780 O O . ALA A 1 103 ? -12.827 -11.274 -21.651 1.00 39.66 103 ALA A O 1
ATOM 781 N N . VAL A 1 104 ? -12.533 -12.037 -19.559 1.00 45.03 104 VAL A N 1
ATOM 782 C CA . VAL A 1 104 ? -13.694 -12.917 -19.484 1.00 45.03 104 VAL A CA 1
ATOM 783 C C . VAL A 1 104 ? -14.931 -12.024 -19.345 1.00 45.03 104 VAL A C 1
ATOM 785 O O . VAL A 1 104 ? -15.102 -11.370 -18.320 1.00 45.03 104 VAL A O 1
ATOM 788 N N . ALA A 1 105 ? -15.792 -12.008 -20.357 1.00 43.44 105 ALA A N 1
ATOM 789 C CA . ALA A 1 105 ? -17.171 -11.529 -20.268 1.00 43.44 105 ALA A CA 1
ATOM 790 C C . ALA A 1 105 ? -18.016 -12.430 -21.181 1.00 43.44 105 ALA A C 1
ATOM 792 O O . ALA A 1 105 ? -18.012 -12.292 -22.396 1.00 43.44 105 ALA A O 1
ATOM 793 N N . GLN A 1 106 ? -18.493 -13.550 -20.637 1.00 42.84 106 GLN A N 1
ATOM 794 C CA . GLN A 1 106 ? -19.916 -13.719 -20.328 1.00 42.84 106 GLN A CA 1
ATOM 795 C C . GLN A 1 106 ? -20.802 -13.611 -21.578 1.00 42.84 106 GLN A C 1
ATOM 797 O O . GLN A 1 106 ? -21.442 -12.595 -21.833 1.00 42.84 106 GLN A O 1
ATOM 802 N N . GLU A 1 107 ? -20.879 -14.719 -22.319 1.00 37.94 107 GLU A N 1
ATOM 803 C CA . GLU A 1 107 ? -22.030 -15.022 -23.167 1.00 37.94 107 GLU A CA 1
ATOM 804 C C . GLU A 1 107 ? -23.262 -15.161 -22.262 1.00 37.94 107 GLU A C 1
ATOM 806 O O . GLU A 1 107 ? -23.501 -16.187 -21.625 1.00 37.94 107 GLU A O 1
ATOM 811 N N . VAL A 1 108 ? -24.021 -14.076 -22.161 1.00 44.97 108 VAL A N 1
ATOM 812 C CA . VAL A 1 108 ? -25.413 -14.096 -21.723 1.00 44.97 108 VAL A CA 1
ATOM 813 C C . VAL A 1 108 ? -26.249 -14.643 -22.885 1.00 44.97 108 VAL A C 1
ATOM 815 O O . VAL A 1 108 ? -26.281 -14.014 -23.945 1.00 44.97 108 VAL A O 1
ATOM 818 N N . PRO A 1 109 ? -26.941 -15.791 -22.763 1.00 40.38 109 PRO A N 1
ATOM 819 C CA . PRO A 1 109 ? -27.912 -16.164 -23.773 1.00 40.38 109 PRO A CA 1
ATOM 820 C C . PRO A 1 109 ? -29.142 -15.279 -23.560 1.00 40.38 109 PRO A C 1
ATOM 822 O O . PRO A 1 109 ? -29.941 -15.493 -22.648 1.00 40.38 109 PRO A O 1
ATOM 825 N N . SER A 1 110 ? -29.272 -14.246 -24.392 1.00 39.84 110 SER A N 1
ATOM 826 C CA . SER A 1 110 ? -30.518 -13.502 -24.544 1.00 39.84 110 SER A CA 1
ATOM 827 C C . SER A 1 110 ? -31.505 -14.410 -25.278 1.00 39.84 110 SER A C 1
ATOM 829 O O . SER A 1 110 ? -31.496 -14.530 -26.502 1.00 39.84 110 SER A O 1
ATOM 831 N N . GLY A 1 111 ? -32.283 -15.153 -24.495 1.00 35.28 111 GLY A N 1
ATOM 832 C CA . GLY A 1 111 ? -33.412 -15.927 -24.972 1.00 35.28 111 GLY A CA 1
ATOM 833 C C . GLY A 1 111 ? -34.650 -15.046 -25.041 1.00 35.28 111 GLY A C 1
ATOM 834 O O . GLY A 1 111 ? -35.267 -14.791 -24.015 1.00 35.28 111 GLY A O 1
ATOM 835 N N . GLU A 1 112 ? -35.043 -14.647 -26.248 1.00 36.44 112 GLU A N 1
ATOM 836 C CA . GLU A 1 112 ? -36.443 -14.355 -26.554 1.00 36.44 112 GLU A CA 1
ATOM 837 C C . GLU A 1 112 ? -36.746 -14.705 -28.019 1.00 36.44 112 GLU A C 1
ATOM 839 O O . GLU A 1 112 ? -36.554 -13.932 -28.954 1.00 36.44 112 GLU A O 1
ATOM 844 N N . SER A 1 113 ? -37.228 -15.926 -28.228 1.00 38.59 113 SER A N 1
ATOM 845 C CA . SER A 1 113 ? -38.170 -16.209 -29.306 1.00 38.59 113 SER A CA 1
ATOM 846 C C . SER A 1 113 ? -39.086 -17.320 -28.831 1.00 38.59 113 SER A C 1
ATOM 848 O O . SER A 1 113 ? -38.763 -18.506 -28.871 1.00 38.59 113 SER A O 1
ATOM 850 N N . GLY A 1 114 ? -40.229 -16.901 -28.298 1.00 33.16 114 GLY A N 1
ATOM 851 C CA . GLY A 1 114 ? -41.354 -17.784 -28.081 1.00 33.16 114 GLY A CA 1
ATOM 852 C C . GLY A 1 114 ? -41.976 -18.163 -29.420 1.00 33.16 114 GLY A C 1
ATOM 853 O O . GLY A 1 114 ? -42.415 -17.296 -30.172 1.00 33.16 114 GLY A O 1
ATOM 854 N N . LYS A 1 115 ? -42.051 -19.468 -29.679 1.00 37.31 115 LYS A N 1
ATOM 855 C CA . LYS A 1 115 ? -43.258 -20.130 -30.185 1.00 37.31 115 LYS A CA 1
ATOM 856 C C . LYS A 1 115 ? -43.150 -21.640 -29.953 1.00 37.31 115 LYS A C 1
ATOM 858 O O . LYS A 1 115 ? -42.483 -22.357 -30.682 1.00 37.31 115 LYS A O 1
ATOM 863 N N . GLU A 1 116 ? -43.775 -22.054 -28.854 1.00 35.59 116 GLU A N 1
ATOM 864 C CA . GLU A 1 116 ? -44.843 -23.058 -28.846 1.00 35.59 116 GLU A CA 1
ATOM 865 C C . GLU A 1 116 ? -44.585 -24.386 -29.585 1.00 35.59 116 GLU A C 1
ATOM 867 O O . GLU A 1 116 ? -44.860 -24.502 -30.772 1.00 35.59 116 GLU A O 1
ATOM 872 N N . GLN A 1 117 ? -44.164 -25.419 -28.842 1.00 34.12 117 GLN A N 1
ATOM 873 C CA . GLN A 1 117 ? -44.926 -26.674 -28.703 1.00 34.12 117 GLN A CA 1
ATOM 874 C C . GLN A 1 117 ? -44.270 -27.621 -27.683 1.00 34.12 117 GLN A C 1
ATOM 876 O O . GLN A 1 117 ? -43.108 -27.996 -27.796 1.00 34.12 117 GLN A O 1
ATOM 881 N N . ALA A 1 118 ? -45.048 -28.002 -26.672 1.00 42.12 118 ALA A N 1
ATOM 882 C CA . ALA A 1 118 ? -44.785 -29.117 -25.760 1.00 42.12 118 ALA A CA 1
ATOM 883 C C . ALA A 1 118 ? -45.463 -30.404 -26.309 1.00 42.12 118 ALA A C 1
ATOM 885 O O . ALA A 1 118 ? -46.200 -30.288 -27.292 1.00 42.12 118 ALA A O 1
ATOM 886 N N . PRO A 1 119 ? -45.375 -31.591 -25.662 1.00 45.19 119 PRO A N 1
ATOM 887 C CA . PRO A 1 119 ? -44.543 -31.980 -24.518 1.00 45.19 119 PRO A CA 1
ATOM 888 C C . PRO A 1 119 ? -43.821 -33.347 -24.680 1.00 45.19 119 PRO A C 1
ATOM 890 O O . PRO A 1 119 ? -44.097 -34.128 -25.581 1.00 45.19 119 PRO A O 1
ATOM 893 N N . ALA A 1 120 ? -42.963 -33.630 -23.695 1.00 37.31 120 ALA A N 1
ATOM 894 C CA . ALA A 1 120 ? -42.726 -34.934 -23.058 1.00 37.31 120 ALA A CA 1
ATOM 895 C C . ALA A 1 120 ? -42.261 -36.141 -23.903 1.00 37.31 120 ALA A C 1
ATOM 897 O O . ALA A 1 120 ? -43.017 -36.758 -24.645 1.00 37.31 120 ALA A O 1
ATOM 898 N N . GLY A 1 121 ? -41.034 -36.579 -23.612 1.00 35.94 121 GLY A N 1
ATOM 899 C CA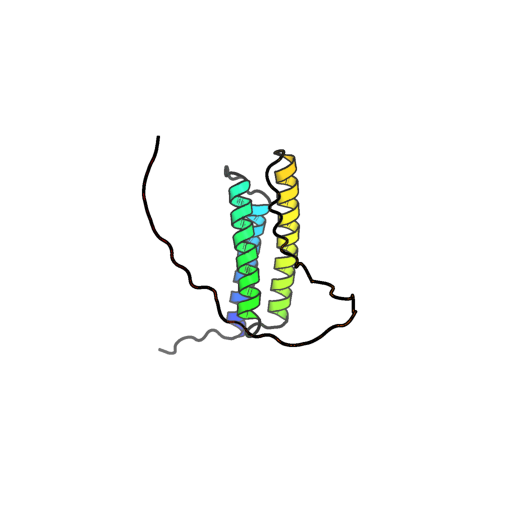 . GLY A 1 121 ? -40.531 -37.905 -23.955 1.00 35.94 121 GLY A CA 1
ATOM 900 C C . GLY A 1 121 ? -39.167 -38.143 -23.318 1.00 35.94 121 GLY A C 1
ATOM 901 O O . GLY A 1 121 ? -38.142 -37.773 -23.881 1.00 35.94 121 GLY A O 1
ATOM 902 N N . GLU A 1 122 ? -39.173 -38.708 -22.112 1.00 39.78 122 GLU A N 1
ATOM 903 C CA . GLU A 1 122 ? -38.029 -39.399 -21.514 1.00 39.78 122 GLU A CA 1
ATOM 904 C C . GLU A 1 122 ? -37.437 -40.410 -22.507 1.00 39.78 122 GLU A C 1
ATOM 906 O O . GLU A 1 122 ? -38.183 -41.238 -23.012 1.00 39.78 122 GLU A O 1
ATOM 911 N N . GLU A 1 123 ? -36.115 -40.441 -22.713 1.00 42.78 123 GLU A N 1
ATOM 912 C CA . GLU A 1 123 ? -35.441 -41.739 -22.840 1.00 42.78 123 GLU A CA 1
ATOM 913 C C . GLU A 1 123 ? -33.934 -41.671 -22.560 1.00 42.78 123 GLU A C 1
ATOM 915 O O . GLU A 1 123 ? -33.124 -41.047 -23.247 1.00 42.78 123 GLU A O 1
ATOM 920 N N . LEU A 1 124 ? -33.589 -42.370 -21.485 1.00 38.19 124 LEU A N 1
ATOM 921 C CA . LEU A 1 124 ? -32.295 -42.937 -21.138 1.00 38.19 124 LEU A CA 1
ATOM 922 C C . LEU A 1 124 ? -31.581 -43.526 -22.368 1.00 38.19 124 LEU A C 1
ATOM 924 O O . LEU A 1 124 ? -32.183 -44.298 -23.103 1.00 38.19 124 LEU A O 1
ATOM 928 N N . GLY A 1 125 ? -30.271 -43.297 -22.553 1.00 49.41 125 GLY A N 1
ATOM 929 C CA . GLY A 1 125 ? -29.603 -44.047 -23.628 1.00 49.41 125 GLY A CA 1
ATOM 930 C C . GLY A 1 125 ? -28.137 -43.818 -23.978 1.00 49.41 125 GLY A C 1
ATOM 931 O O . GLY A 1 125 ? -27.711 -44.309 -25.018 1.00 49.41 125 GLY A O 1
ATOM 932 N N . ARG A 1 126 ? -27.299 -43.142 -23.179 1.00 52.31 126 ARG A N 1
ATOM 933 C CA . ARG A 1 126 ? -25.846 -43.112 -23.469 1.00 52.31 126 ARG A CA 1
ATOM 934 C C . ARG A 1 126 ? -25.118 -44.313 -22.872 1.00 52.31 126 ARG A C 1
ATOM 936 O O . ARG A 1 126 ? -24.332 -44.194 -21.939 1.00 52.31 126 ARG A O 1
ATOM 943 N N . LYS A 1 127 ? -25.357 -45.482 -23.463 1.00 58.47 127 LYS A N 1
ATOM 944 C CA . LYS A 1 127 ? -24.467 -46.644 -23.368 1.00 58.47 127 LYS A CA 1
ATOM 945 C C . LYS A 1 127 ? -24.470 -47.376 -24.695 1.00 58.47 127 LYS A C 1
ATOM 947 O O . LYS A 1 127 ? -25.409 -48.116 -24.931 1.00 58.47 127 LYS A O 1
ATOM 952 N N . ARG A 1 128 ? -23.390 -47.267 -25.473 1.00 57.03 128 ARG A N 1
ATOM 953 C CA . ARG A 1 128 ? -22.772 -48.426 -26.137 1.00 57.03 128 ARG A CA 1
ATOM 954 C C . ARG A 1 128 ? -21.278 -48.189 -26.320 1.00 57.03 128 ARG A C 1
ATOM 956 O O . ARG A 1 128 ? -20.824 -47.570 -27.273 1.00 57.03 128 ARG A O 1
ATOM 963 N N . PHE A 1 129 ? -20.537 -48.737 -25.362 1.00 49.00 129 PHE A N 1
ATOM 964 C CA . PHE A 1 129 ? -19.239 -49.345 -25.604 1.00 49.00 129 PHE A CA 1
ATOM 965 C C . PHE A 1 129 ? -19.304 -50.207 -26.869 1.00 49.00 129 PHE A C 1
ATOM 967 O O . PHE A 1 129 ? -20.048 -51.186 -26.890 1.00 49.00 129 PHE A O 1
ATOM 974 N N . VAL A 1 130 ? -18.474 -49.907 -27.864 1.00 52.88 130 VAL A N 1
ATOM 975 C CA . VAL A 1 130 ? -17.923 -50.936 -28.748 1.00 52.88 130 VAL A CA 1
ATOM 976 C C . VAL A 1 130 ? -16.440 -50.645 -28.915 1.00 52.88 130 VAL A C 1
ATOM 978 O O . VAL A 1 130 ? -16.019 -49.726 -29.606 1.00 52.88 130 VAL A O 1
ATOM 981 N N . LYS A 1 131 ? -15.650 -51.445 -28.209 1.00 48.66 131 LYS A N 1
ATOM 982 C CA . LYS A 1 131 ? -14.212 -51.600 -28.373 1.00 48.66 131 LYS A CA 1
ATOM 983 C C . LYS A 1 131 ? -13.996 -52.771 -29.318 1.00 48.66 131 LYS A C 1
ATOM 985 O O . LYS A 1 131 ? -14.451 -53.852 -28.968 1.00 48.66 131 LYS A O 1
ATOM 990 N N . LYS A 1 132 ? -13.300 -52.560 -30.437 1.00 62.50 132 LYS A N 1
ATOM 991 C CA . LYS A 1 132 ? -12.433 -53.511 -31.174 1.00 62.50 132 LYS A CA 1
ATOM 992 C C . LYS A 1 132 ? -11.665 -52.670 -32.207 1.00 62.50 132 LYS A C 1
ATOM 994 O O . LYS A 1 132 ? -12.300 -51.978 -32.984 1.00 62.50 132 LYS A O 1
ATOM 999 N N . TYR A 1 133 ? -10.360 -52.424 -32.069 1.00 49.84 133 TYR A N 1
ATOM 1000 C CA . TYR A 1 133 ? -9.229 -53.305 -32.413 1.00 49.84 133 TYR A CA 1
ATOM 1001 C C . TYR A 1 133 ? -9.415 -54.083 -33.723 1.00 49.84 133 TYR A C 1
ATOM 1003 O O . TYR A 1 133 ? -10.156 -55.063 -33.741 1.00 49.84 133 TYR A O 1
ATOM 1011 N N . GLY A 1 134 ? -8.649 -53.704 -34.752 1.00 42.62 134 GLY A N 1
ATOM 1012 C CA . GLY A 1 134 ? -8.223 -54.601 -35.834 1.00 42.62 134 GLY A CA 1
ATOM 1013 C C . GLY A 1 134 ? -7.885 -53.887 -37.157 1.00 42.62 134 GLY A C 1
ATOM 1014 O O . GLY A 1 134 ? -8.598 -52.946 -37.469 1.00 42.62 134 GLY A O 1
ATOM 1015 N N . PRO A 1 135 ? -6.828 -54.287 -37.901 1.00 58.31 135 PRO A N 1
ATOM 1016 C CA . PRO A 1 135 ? -6.049 -53.434 -38.817 1.00 58.31 135 PRO A CA 1
ATOM 1017 C C . PRO A 1 135 ? -6.235 -53.752 -40.321 1.00 58.31 135 PRO A C 1
ATOM 1019 O O . PRO A 1 135 ? -6.785 -54.795 -40.665 1.00 58.31 135 PRO A O 1
ATOM 1022 N N . GLY A 1 136 ? -5.710 -52.892 -41.201 1.00 46.03 136 GLY A N 1
ATOM 1023 C CA . GLY A 1 136 ? -5.551 -53.107 -42.654 1.00 46.03 136 GLY A CA 1
ATOM 1024 C C . GLY A 1 136 ? -5.452 -51.750 -43.362 1.00 46.03 136 GLY A C 1
ATOM 1025 O O . GLY A 1 136 ? -6.239 -50.866 -43.038 1.00 46.03 136 GLY A O 1
ATOM 1026 N N . GLU A 1 137 ? -4.499 -51.439 -44.233 1.00 43.78 137 GLU A N 1
ATOM 1027 C CA . GLU A 1 137 ? -3.462 -52.178 -44.973 1.00 43.78 137 GLU A CA 1
ATOM 1028 C C . GLU A 1 137 ? -2.134 -51.405 -44.919 1.00 43.78 137 GLU A C 1
ATOM 1030 O O . GLU A 1 137 ? -2.183 -50.163 -44.749 1.00 43.78 137 GLU A O 1
#

Organism: NCBI:txid2744239

Radius of gyration: 28.62 Å; chains: 1; bounding box: 67×63×78 Å

Foldseek 3Di:
DPPDDDDPVRVLVVLLVVLVVLLVQLLCLLVDDPDPDDNVVSLVVSVVSLVVLVVVLVVCVVPDDPVSNVSSVVSSVVSVVSSVVSVVVVCVVDDDDDDPPPDDDDDDPPDDDDDDDDDDDDDDDPDDDDDDDDDDD

Sequence (137 aa):
MSEGYLSQQELSQRFMGLVVRLAQEALYLLRGGSGEGPVSLRLEEARAIIDGLEALQVRVAGNVTEEERSLLEGVLTQLRLVFVEAVTRGSEAKPAGKAQESAVAQEVPSGESGKEQAPAGEELGRKRFVKKYGPGE

Secondary structure (DSSP, 8-state):
----PPPHHHHHHHHHHHHHHHHHHHHHHHHT-SS---HHHHHHHHHHHHHHHHHHHHHHTTT--HHHHHHHHHHHHHHHHHHHHHHHHHHTTS-------------------------------------------